Protein AF-A0A6P6DJ75-F1 (afdb_monomer_lite)

Radius of gyration: 47.82 Å; chains: 1; bounding box: 82×50×142 Å

Sequence (178 aa):
LVPWHNLKKQDENEGVRVENLLFMVDAMLEEVENKKKDSNMPNFQTLQAIVSHFQKLFDVPSLNGVFPRMNEVYTRLGEMNNAVRNLQELLELDSSSSLCVLVSTVGKLCRLINEDVNEQVKQVLGPEDLQSIINRLEEHEEFFPAFQAFTNDLLEILEIDDLDAIVPAVKKLKVLSY

InterPro domains:
  IPR019734 Tetratricopeptide repeat [PS50005] (64-97)
  IPR037692 Centrosomal protein of 70kDa [PTHR14594] (3-175)
  IPR060577 CEP70, C-terminal domain [PF27977] (129-177)

Secondary structure (DSSP, 8-state):
--GGGG-----TT----HHHHHHHHHHHHHHHHHHHT-TTS--HHHHHHHHHHHHHHTT--SGGGHHHHHHHHHHHHHHHHHHHHHHHHHTT--TT--HHHHHHHHHHHHHHHHHHHHHHHHHHH-SS-HHHHHHHHHHHHHHHHHHHHHHHHHHHHHT-S-GGGHHHHHHHHHHHT-

Organism: Octodon degus (NCBI:txid10160)

Structure (mmCIF, N/CA/C/O backbone):
data_AF-A0A6P6DJ75-F1
#
_entry.id   AF-A0A6P6DJ75-F1
#
loop_
_atom_site.group_PDB
_atom_site.id
_atom_site.type_symbol
_atom_site.label_atom_id
_atom_site.label_alt_id
_atom_site.label_comp_id
_atom_site.label_asym_id
_atom_site.label_entity_id
_atom_site.label_seq_id
_atom_site.pdbx_PDB_ins_code
_atom_site.Cartn_x
_atom_site.Cartn_y
_atom_site.Cartn_z
_atom_site.occupancy
_atom_site.B_iso_or_equiv
_atom_site.auth_seq_id
_atom_site.auth_comp_id
_atom_site.auth_asym_id
_atom_site.auth_atom_id
_atom_site.pdbx_PDB_model_num
ATOM 1 N N . LEU A 1 1 ? 9.727 17.545 -50.648 1.00 40.28 1 LEU A N 1
ATOM 2 C CA . LEU A 1 1 ? 10.103 18.343 -51.837 1.00 40.28 1 LEU A CA 1
ATOM 3 C C . LEU A 1 1 ? 11.370 17.733 -52.422 1.00 40.28 1 LEU A C 1
ATOM 5 O O . LEU A 1 1 ? 12.338 17.607 -51.688 1.00 40.28 1 LEU A O 1
ATOM 9 N N . VAL A 1 2 ? 11.333 17.279 -53.676 1.00 33.19 2 VAL A N 1
ATOM 10 C CA . VAL A 1 2 ? 12.448 16.577 -54.345 1.00 33.19 2 VAL A CA 1
ATOM 11 C C . VAL A 1 2 ? 13.315 17.604 -55.108 1.00 33.19 2 VAL A C 1
ATOM 13 O O . VAL A 1 2 ? 12.734 18.552 -55.642 1.00 33.19 2 VAL A O 1
ATOM 16 N N . PRO A 1 3 ? 14.658 17.461 -55.189 1.00 44.62 3 PRO A N 1
ATOM 17 C CA . PRO A 1 3 ? 15.571 18.548 -55.593 1.00 44.62 3 PRO A CA 1
ATOM 18 C C . PRO A 1 3 ? 15.480 19.027 -57.053 1.00 44.62 3 PRO A C 1
ATOM 20 O O . PRO A 1 3 ? 16.038 20.066 -57.391 1.00 44.62 3 PRO A O 1
ATOM 23 N N . TRP A 1 4 ? 14.780 18.308 -57.933 1.00 55.38 4 TRP A N 1
ATOM 24 C CA . TRP A 1 4 ? 14.877 18.512 -59.388 1.00 55.38 4 TRP A CA 1
ATOM 25 C C . TRP A 1 4 ? 13.846 19.476 -59.991 1.00 55.38 4 TRP A C 1
ATOM 27 O O . TRP A 1 4 ? 13.755 19.604 -61.208 1.00 55.38 4 TRP A O 1
ATOM 37 N N . HIS A 1 5 ? 13.077 20.195 -59.172 1.00 46.88 5 HIS A N 1
ATOM 38 C CA . HIS A 1 5 ? 12.011 21.072 -59.674 1.00 46.88 5 HIS A CA 1
ATOM 39 C C . HIS A 1 5 ? 12.449 22.478 -60.127 1.00 46.88 5 HIS A C 1
ATOM 41 O O . HIS A 1 5 ? 11.598 23.253 -60.555 1.00 46.88 5 HIS A O 1
ATOM 47 N N . ASN A 1 6 ? 13.746 22.808 -60.106 1.00 47.47 6 ASN A N 1
ATOM 48 C CA . ASN A 1 6 ? 14.255 24.125 -60.524 1.00 47.47 6 ASN A CA 1
ATOM 49 C C . ASN A 1 6 ? 15.037 24.125 -61.846 1.00 47.47 6 ASN A C 1
ATOM 51 O O . ASN A 1 6 ? 15.831 25.030 -62.093 1.00 47.47 6 ASN A O 1
ATOM 55 N N . LEU A 1 7 ? 14.783 23.174 -62.745 1.00 47.41 7 LEU A N 1
ATOM 56 C CA . LEU A 1 7 ? 15.222 23.302 -64.137 1.00 47.41 7 LEU A CA 1
ATOM 57 C C . LEU A 1 7 ? 14.274 24.253 -64.882 1.00 47.41 7 LEU A C 1
ATOM 59 O O . LEU A 1 7 ? 13.407 23.847 -65.655 1.00 47.41 7 LEU A O 1
ATOM 63 N N . LYS A 1 8 ? 14.429 25.558 -64.621 1.00 48.38 8 LYS A N 1
ATOM 64 C CA . LYS A 1 8 ? 14.013 26.579 -65.588 1.00 48.38 8 LYS A CA 1
ATOM 65 C C . LYS A 1 8 ? 14.762 26.300 -66.893 1.00 48.38 8 LYS A C 1
ATOM 67 O O . LYS A 1 8 ? 15.971 26.102 -66.865 1.00 48.38 8 LYS A O 1
ATOM 72 N N . LYS A 1 9 ? 14.004 26.271 -67.995 1.00 50.72 9 LYS A N 1
ATOM 73 C CA . LYS A 1 9 ? 14.452 26.128 -69.389 1.00 50.72 9 LYS A CA 1
ATOM 74 C C . LYS A 1 9 ? 15.840 26.739 -69.600 1.00 50.72 9 LYS A C 1
ATOM 76 O O . LYS A 1 9 ? 15.987 27.955 -69.523 1.00 50.72 9 LYS A O 1
ATOM 81 N N . GLN A 1 10 ? 16.819 25.879 -69.845 1.00 48.25 10 GLN A N 1
ATOM 82 C CA . GLN A 1 10 ? 18.158 26.268 -70.255 1.00 48.25 10 GLN A CA 1
ATOM 83 C C . GLN A 1 10 ? 18.111 26.521 -71.767 1.00 48.25 10 GLN A C 1
ATOM 85 O O . GLN A 1 10 ? 17.686 25.643 -72.517 1.00 48.25 10 GLN A O 1
ATOM 90 N N . ASP A 1 11 ? 18.463 27.736 -72.189 1.00 43.84 11 ASP A N 1
ATOM 91 C CA . ASP A 1 11 ? 18.652 28.087 -73.599 1.00 43.84 11 ASP A CA 1
ATOM 92 C C . ASP A 1 11 ? 19.685 27.144 -74.239 1.00 43.84 11 ASP A C 1
ATOM 94 O O . ASP A 1 11 ? 20.734 26.859 -73.658 1.00 43.84 11 ASP A O 1
ATOM 98 N N . GLU A 1 12 ? 19.391 26.668 -75.450 1.00 50.28 12 GLU A N 1
ATOM 99 C CA . GLU A 1 12 ? 20.124 25.623 -76.186 1.00 50.28 12 GLU A CA 1
ATOM 100 C C . GLU A 1 12 ? 21.521 26.051 -76.703 1.00 50.28 12 GLU A C 1
ATOM 102 O O . GLU A 1 12 ? 22.015 25.490 -77.678 1.00 50.28 12 GLU A O 1
ATOM 107 N N . ASN A 1 13 ? 22.193 27.031 -76.083 1.00 50.94 13 ASN A N 1
ATOM 108 C CA . ASN A 1 13 ? 23.486 27.532 -76.572 1.00 50.94 13 ASN A CA 1
ATOM 109 C C . ASN A 1 13 ? 24.537 27.872 -75.497 1.00 50.94 13 ASN A C 1
ATOM 111 O O . ASN A 1 13 ? 25.440 28.670 -75.743 1.00 50.94 13 ASN A O 1
ATOM 115 N N . GLU A 1 14 ? 24.476 27.261 -74.314 1.00 54.44 14 GLU A N 1
ATOM 116 C CA . GLU A 1 14 ? 25.598 27.298 -73.367 1.00 54.44 14 GLU A CA 1
ATOM 117 C C . GLU A 1 14 ? 26.265 25.924 -73.295 1.00 54.44 14 GLU A C 1
ATOM 119 O O . GLU A 1 14 ? 25.818 25.024 -72.583 1.00 54.44 14 GLU A O 1
ATOM 124 N N . GLY A 1 15 ? 27.358 25.757 -74.046 1.00 56.81 15 GLY A N 1
ATOM 125 C CA . GLY A 1 15 ? 28.265 24.629 -73.855 1.00 56.81 15 GLY A CA 1
ATOM 126 C C . GLY A 1 15 ? 28.692 24.540 -72.389 1.00 56.81 15 GLY A C 1
ATOM 127 O O . GLY A 1 15 ? 28.901 25.561 -71.731 1.00 56.81 15 GLY A O 1
ATOM 128 N N . VAL A 1 16 ? 28.785 23.316 -71.864 1.00 63.12 16 VAL A N 1
ATOM 129 C CA . VAL A 1 16 ? 29.160 23.067 -70.467 1.00 63.12 16 VAL A CA 1
ATOM 130 C C . VAL A 1 16 ? 30.520 23.709 -70.199 1.00 63.12 16 VAL A C 1
ATOM 132 O O . VAL A 1 16 ? 31.551 23.240 -70.678 1.00 63.12 16 VAL A O 1
ATOM 135 N N . ARG A 1 17 ? 30.507 24.816 -69.456 1.00 76.75 17 ARG A N 1
ATOM 136 C CA . ARG A 1 17 ? 31.711 25.538 -69.052 1.00 76.75 17 ARG A CA 1
ATOM 137 C C . ARG A 1 17 ? 32.529 24.669 -68.092 1.00 76.75 17 ARG A C 1
ATOM 139 O O . ARG A 1 17 ? 31.955 23.995 -67.235 1.00 76.75 17 ARG A O 1
ATOM 146 N N . VAL A 1 18 ? 33.854 24.665 -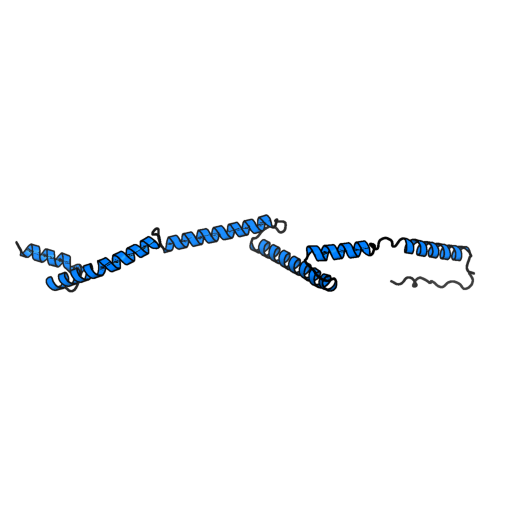68.237 1.00 71.38 18 VAL A N 1
ATOM 147 C CA . VAL A 1 18 ? 34.763 23.807 -67.446 1.00 71.38 18 VAL A CA 1
ATOM 148 C C . VAL A 1 18 ? 34.631 24.104 -65.951 1.00 71.38 18 VAL A C 1
ATOM 150 O O . VAL A 1 18 ? 34.731 23.199 -65.128 1.00 71.38 18 VAL A O 1
ATOM 153 N N . GLU A 1 19 ? 34.298 25.343 -65.601 1.00 73.69 19 GLU A N 1
ATOM 154 C CA . GLU A 1 19 ? 34.036 25.783 -64.233 1.00 73.69 19 GLU A CA 1
ATOM 155 C C . GLU A 1 19 ? 32.824 25.068 -63.614 1.00 73.69 19 GLU A C 1
ATOM 157 O O . GLU A 1 19 ? 32.850 24.719 -62.436 1.00 73.69 19 GLU A O 1
ATOM 162 N N . ASN A 1 20 ? 31.782 24.781 -64.405 1.00 74.06 20 ASN A N 1
ATOM 163 C CA . ASN A 1 20 ? 30.611 24.040 -63.927 1.00 74.06 20 ASN A CA 1
ATOM 164 C C . ASN A 1 20 ? 30.953 22.564 -63.672 1.00 74.06 20 ASN A C 1
ATOM 166 O O . ASN A 1 20 ? 30.434 21.963 -62.732 1.00 74.06 20 ASN A O 1
ATOM 170 N N . LEU A 1 21 ? 31.834 21.983 -64.495 1.00 78.94 21 LEU A N 1
ATOM 171 C CA . LEU A 1 21 ? 32.314 20.615 -64.298 1.00 78.94 21 LEU A CA 1
ATOM 172 C C . LEU A 1 21 ? 33.215 20.523 -63.062 1.00 78.94 21 LEU A C 1
ATOM 174 O O . LEU A 1 21 ? 33.076 19.584 -62.285 1.00 78.94 21 LEU A O 1
ATOM 178 N N . LEU A 1 22 ? 34.087 21.514 -62.857 1.00 79.31 22 LEU A N 1
ATOM 179 C CA . LEU A 1 22 ? 34.941 21.604 -61.674 1.00 79.31 22 LEU A CA 1
ATOM 180 C C . LEU A 1 22 ? 34.098 21.695 -60.397 1.00 79.31 22 LEU A C 1
ATOM 182 O O . LEU A 1 22 ? 34.318 20.922 -59.475 1.00 79.31 22 LEU A O 1
ATOM 186 N N . PHE A 1 23 ? 33.059 22.534 -60.394 1.00 79.62 23 PHE A N 1
ATOM 187 C CA . PHE A 1 23 ? 32.133 22.641 -59.265 1.00 79.62 23 PHE A CA 1
ATOM 188 C C . PHE A 1 23 ? 31.390 21.326 -58.978 1.00 79.62 23 PHE A C 1
ATOM 190 O O . PHE A 1 23 ? 31.215 20.950 -57.823 1.00 79.62 23 PHE A O 1
ATOM 197 N N . MET A 1 24 ? 30.974 20.594 -60.018 1.00 81.62 24 MET A N 1
ATOM 198 C CA . MET A 1 24 ? 30.371 19.264 -59.858 1.00 81.62 24 MET A CA 1
ATOM 199 C C . MET A 1 24 ? 31.356 18.243 -59.282 1.00 81.62 24 MET A C 1
ATOM 201 O O . MET A 1 24 ? 30.974 17.451 -58.423 1.00 81.62 24 MET A O 1
ATOM 205 N N . VAL A 1 25 ? 32.606 18.252 -59.746 1.00 82.12 25 VAL A N 1
ATOM 206 C CA . VAL A 1 25 ? 33.657 17.352 -59.257 1.00 82.12 25 VAL A CA 1
ATOM 207 C C . VAL A 1 25 ? 34.009 17.667 -57.806 1.00 82.12 25 VAL A C 1
ATOM 209 O O . VAL A 1 25 ? 34.090 16.736 -57.010 1.00 82.12 25 VAL A O 1
ATOM 212 N N . ASP A 1 26 ? 34.129 18.944 -57.442 1.00 82.31 26 ASP A N 1
ATOM 213 C CA . ASP A 1 26 ? 34.374 19.382 -56.065 1.00 82.31 26 ASP A CA 1
ATOM 214 C C . ASP A 1 26 ? 33.207 19.001 -55.145 1.00 82.31 26 ASP A C 1
ATOM 216 O O . ASP A 1 26 ? 33.432 18.436 -54.078 1.00 82.31 26 ASP A O 1
ATOM 220 N N . ALA A 1 27 ? 31.959 19.193 -55.588 1.00 81.38 27 ALA A N 1
ATOM 221 C CA . ALA A 1 27 ? 30.778 18.773 -54.832 1.00 81.38 27 ALA A CA 1
ATOM 222 C C . ALA A 1 27 ? 30.720 17.245 -54.634 1.00 81.38 27 ALA A C 1
ATOM 224 O O . ALA A 1 27 ? 30.361 16.772 -53.556 1.00 81.38 27 ALA A O 1
ATOM 225 N N . MET A 1 28 ? 31.102 16.455 -55.645 1.00 80.12 28 MET A N 1
ATOM 226 C CA . MET A 1 28 ? 31.188 14.995 -55.522 1.00 80.12 28 MET A CA 1
ATOM 227 C C . MET A 1 28 ? 32.346 14.553 -54.617 1.00 80.12 28 MET A C 1
ATOM 229 O O . MET A 1 28 ? 32.188 13.605 -53.848 1.00 80.12 28 MET A O 1
ATOM 233 N N . LEU A 1 29 ? 33.500 15.224 -54.680 1.00 80.75 29 LEU A N 1
ATOM 234 C CA . LEU A 1 29 ? 34.637 14.987 -53.785 1.00 80.75 29 LEU A CA 1
ATOM 235 C C . LEU A 1 29 ? 34.262 15.287 -52.333 1.00 80.75 29 LEU A C 1
ATOM 237 O O . LEU A 1 29 ? 34.512 14.455 -51.462 1.00 80.75 29 LEU A O 1
ATOM 241 N N . GLU A 1 30 ? 33.591 16.411 -52.091 1.00 75.50 30 GLU A N 1
ATOM 242 C CA . GLU A 1 30 ? 33.102 16.813 -50.774 1.00 75.50 30 GLU A CA 1
ATOM 243 C C . GLU A 1 30 ? 32.018 15.852 -50.250 1.00 75.50 30 GLU A C 1
ATOM 245 O O . GLU A 1 30 ? 32.024 15.499 -49.072 1.00 75.50 30 GLU A O 1
ATOM 250 N N . GLU A 1 31 ? 31.128 15.334 -51.106 1.00 71.25 31 GLU A N 1
ATOM 251 C CA . GLU A 1 31 ? 30.142 14.314 -50.719 1.00 71.25 31 GLU A CA 1
ATOM 252 C C . GLU A 1 31 ? 30.806 12.970 -50.357 1.00 71.25 31 GLU A C 1
ATOM 254 O O . GLU A 1 31 ? 30.421 12.324 -49.379 1.00 71.25 31 GLU A O 1
ATOM 259 N N . VAL A 1 32 ? 31.827 12.538 -51.106 1.00 69.38 32 VAL A N 1
ATOM 260 C CA . VAL A 1 32 ? 32.585 11.305 -50.818 1.00 69.38 32 VAL A CA 1
ATOM 261 C C . VAL A 1 32 ? 33.423 11.449 -49.544 1.00 69.38 32 VAL A C 1
ATOM 263 O O . VAL A 1 32 ? 33.549 10.494 -48.770 1.00 69.38 32 VAL A O 1
ATOM 266 N N . GLU A 1 33 ? 33.976 12.634 -49.294 1.00 64.88 33 GLU A N 1
ATOM 267 C CA . GLU A 1 33 ? 34.730 12.942 -48.080 1.00 64.88 33 GLU A CA 1
ATOM 268 C C . GLU A 1 33 ? 33.811 13.070 -46.853 1.00 64.88 33 GLU A C 1
ATOM 270 O O . GLU A 1 33 ? 34.145 12.565 -45.777 1.00 64.88 33 GLU A O 1
ATOM 275 N N . ASN A 1 34 ? 32.601 13.616 -47.021 1.00 62.59 34 ASN A N 1
ATOM 276 C CA . ASN A 1 34 ? 31.574 13.651 -45.978 1.00 62.59 34 ASN A CA 1
ATOM 277 C C . ASN A 1 34 ? 30.982 12.264 -45.674 1.00 62.59 34 ASN A C 1
ATOM 279 O O . ASN A 1 34 ? 30.788 11.953 -44.503 1.00 62.59 34 ASN A O 1
ATOM 283 N N . LYS A 1 35 ? 30.820 11.369 -46.661 1.00 59.84 35 LYS A N 1
ATOM 284 C CA . LYS A 1 35 ? 30.439 9.958 -46.412 1.00 59.84 35 LYS A CA 1
ATOM 285 C C . LYS A 1 35 ? 31.487 9.182 -45.608 1.00 59.84 35 LYS A C 1
ATOM 287 O O . LYS A 1 35 ? 31.146 8.255 -44.881 1.00 59.84 35 LYS A O 1
ATOM 292 N N . LYS A 1 36 ? 32.771 9.561 -45.683 1.00 56.66 36 LYS A N 1
ATOM 293 C CA . LYS A 1 36 ? 33.817 9.031 -44.782 1.00 56.66 36 LYS A CA 1
ATOM 294 C C . LYS A 1 36 ? 33.743 9.629 -43.367 1.00 56.66 36 LYS A C 1
ATOM 296 O O . LYS A 1 36 ? 34.264 9.020 -42.435 1.00 56.66 36 LYS A O 1
ATOM 301 N N . LYS A 1 37 ? 33.096 10.789 -43.208 1.00 52.75 37 LYS A N 1
ATOM 302 C CA . LYS A 1 37 ? 32.803 11.475 -41.937 1.00 52.75 37 LYS A CA 1
ATOM 303 C C . LYS A 1 37 ? 31.425 11.141 -41.347 1.00 52.75 37 LYS A C 1
ATOM 305 O O . LYS A 1 37 ? 31.089 11.698 -40.305 1.00 52.75 37 LYS A O 1
ATOM 310 N N . ASP A 1 38 ? 30.690 10.163 -41.879 1.00 52.22 38 ASP A N 1
ATOM 311 C CA . ASP A 1 38 ? 29.568 9.507 -41.175 1.00 52.22 38 ASP A CA 1
ATOM 312 C C . ASP A 1 38 ? 30.066 8.617 -40.005 1.00 52.22 38 ASP A C 1
ATOM 314 O O . ASP A 1 38 ? 29.521 7.561 -39.683 1.00 52.22 38 ASP A O 1
ATOM 318 N N . SER A 1 39 ? 31.119 9.063 -39.316 1.00 55.09 39 SER A N 1
ATOM 319 C CA . SER A 1 39 ? 31.706 8.478 -38.109 1.00 55.09 39 SER A CA 1
ATOM 320 C C . SER A 1 39 ? 30.833 8.660 -36.862 1.00 55.09 39 SER A C 1
ATOM 322 O O . SER A 1 39 ? 31.219 8.236 -35.775 1.00 55.09 39 SER A O 1
ATOM 324 N N . ASN A 1 40 ? 29.650 9.264 -37.003 1.00 60.88 40 ASN A N 1
ATOM 325 C CA . ASN A 1 40 ? 28.671 9.401 -35.925 1.00 60.88 40 ASN A CA 1
ATOM 326 C C . ASN A 1 40 ? 27.887 8.114 -35.646 1.00 60.88 40 ASN A C 1
ATOM 328 O O . ASN A 1 40 ? 27.148 8.058 -34.663 1.00 60.88 40 ASN A O 1
ATOM 332 N N . MET A 1 41 ? 28.027 7.076 -36.476 1.00 64.44 41 MET A N 1
ATOM 333 C CA . MET A 1 41 ? 27.455 5.776 -36.155 1.00 64.44 41 MET A CA 1
ATOM 334 C C . MET A 1 41 ? 28.347 5.083 -35.114 1.00 64.44 41 MET A C 1
ATOM 336 O O . MET A 1 41 ? 29.505 4.778 -35.421 1.00 64.44 41 MET A O 1
ATOM 340 N N . PRO A 1 42 ? 27.854 4.838 -33.881 1.00 72.88 42 PRO A N 1
ATOM 341 C CA . PRO A 1 42 ? 28.632 4.139 -32.869 1.00 72.88 42 PRO A CA 1
ATOM 342 C C . PRO A 1 42 ? 29.109 2.804 -33.433 1.00 72.88 42 PRO A C 1
ATOM 344 O O . PRO A 1 42 ? 28.358 2.085 -34.098 1.00 72.88 42 PRO A O 1
ATOM 347 N N . ASN A 1 43 ? 30.380 2.488 -33.186 1.00 82.12 43 ASN A N 1
ATOM 348 C CA . ASN A 1 43 ? 30.967 1.264 -33.706 1.00 82.12 43 ASN A CA 1
ATOM 349 C C . ASN A 1 43 ? 30.187 0.036 -33.187 1.00 82.12 43 ASN A C 1
ATOM 351 O O . ASN A 1 43 ? 29.527 0.075 -32.142 1.00 82.12 43 ASN A O 1
ATOM 355 N N . PHE A 1 44 ? 30.269 -1.076 -33.918 1.00 83.56 44 PHE A N 1
ATOM 356 C CA . PHE A 1 44 ? 29.534 -2.298 -33.583 1.00 83.56 44 PHE A CA 1
ATOM 357 C C . PHE A 1 44 ? 29.812 -2.794 -32.152 1.00 83.56 44 PHE A C 1
ATOM 359 O O . PHE A 1 44 ? 28.908 -3.286 -31.482 1.00 83.56 44 PHE A O 1
ATOM 366 N N . GLN A 1 45 ? 31.036 -2.607 -31.651 1.00 87.75 45 GLN A N 1
ATOM 367 C CA . GLN A 1 45 ? 31.431 -3.015 -30.299 1.00 87.75 45 GLN A CA 1
ATOM 368 C C . GLN A 1 45 ? 30.725 -2.163 -29.233 1.00 87.75 45 GLN A C 1
ATOM 370 O O . GLN A 1 45 ? 30.274 -2.696 -28.224 1.00 87.75 45 GLN A O 1
ATOM 375 N N . THR A 1 46 ? 30.559 -0.860 -29.469 1.00 87.88 46 THR A N 1
ATOM 376 C CA . THR A 1 46 ? 29.802 0.057 -28.610 1.00 87.88 46 THR A CA 1
ATOM 377 C C . THR A 1 46 ? 28.319 -0.299 -28.608 1.00 87.88 46 THR A C 1
ATOM 379 O O . THR A 1 46 ? 27.720 -0.380 -27.539 1.00 87.88 46 THR A O 1
ATOM 382 N N . LEU A 1 47 ? 27.729 -0.584 -29.772 1.00 87.12 47 LEU A N 1
ATOM 383 C CA . LEU A 1 47 ? 26.334 -1.032 -29.864 1.00 87.12 47 LEU A CA 1
ATOM 384 C C . LEU A 1 47 ? 26.117 -2.358 -29.125 1.00 87.12 47 LEU A C 1
ATOM 386 O O . LEU A 1 47 ? 25.184 -2.486 -28.333 1.00 87.12 47 LEU A O 1
ATOM 390 N N . GLN A 1 48 ? 27.016 -3.324 -29.313 1.00 88.00 48 GLN A N 1
ATOM 391 C CA . GLN A 1 48 ? 26.970 -4.599 -28.604 1.00 88.00 48 GLN A CA 1
ATOM 392 C C . GLN A 1 48 ? 27.154 -4.419 -27.093 1.00 88.00 48 GLN A C 1
ATOM 394 O O . GLN A 1 48 ? 26.476 -5.092 -26.317 1.00 88.00 48 GLN A O 1
ATOM 399 N N . ALA A 1 49 ? 28.024 -3.504 -26.658 1.00 90.25 49 ALA A N 1
ATOM 400 C CA . ALA A 1 49 ? 28.211 -3.183 -25.248 1.00 90.25 49 ALA A CA 1
ATOM 401 C C . ALA A 1 49 ? 26.947 -2.562 -24.632 1.00 90.25 49 ALA A C 1
ATOM 403 O O . ALA A 1 49 ? 26.547 -2.975 -23.545 1.00 90.25 49 ALA A O 1
ATOM 404 N N . ILE A 1 50 ? 26.277 -1.641 -25.337 1.00 89.81 50 ILE A N 1
ATOM 405 C CA . ILE A 1 50 ? 25.004 -1.040 -24.903 1.00 89.81 50 ILE A CA 1
ATOM 406 C C . ILE A 1 50 ? 23.933 -2.120 -24.734 1.00 89.81 50 ILE A C 1
ATOM 408 O O . ILE A 1 50 ? 23.279 -2.193 -23.693 1.00 89.81 50 ILE A O 1
ATOM 412 N N . VAL A 1 51 ? 23.785 -2.996 -25.728 1.00 91.12 51 VAL A N 1
ATOM 413 C CA . VAL A 1 51 ? 22.800 -4.080 -25.673 1.00 91.12 51 VAL A CA 1
ATOM 414 C C . VAL A 1 51 ? 23.135 -5.074 -24.560 1.00 91.12 51 VAL A C 1
ATOM 416 O O . VAL A 1 51 ? 22.259 -5.435 -23.780 1.00 91.12 51 VAL A O 1
ATOM 419 N N . SER A 1 52 ? 24.408 -5.444 -24.410 1.00 91.56 52 SER A N 1
ATOM 420 C CA . SER A 1 52 ? 24.863 -6.332 -23.332 1.00 91.56 52 SER A CA 1
ATOM 421 C C . SER A 1 52 ? 24.618 -5.722 -21.950 1.00 91.56 52 SER A C 1
ATOM 423 O O . SER A 1 52 ? 24.289 -6.436 -21.004 1.00 91.56 52 SER A O 1
ATOM 425 N N . HIS A 1 53 ? 24.770 -4.403 -21.817 1.00 94.12 53 HIS A N 1
ATOM 426 C CA . HIS A 1 53 ? 24.485 -3.690 -20.578 1.00 94.12 53 HIS A CA 1
ATOM 427 C C . HIS A 1 53 ? 22.988 -3.708 -20.255 1.00 94.12 53 HIS A C 1
ATOM 429 O O . HIS A 1 53 ? 22.617 -4.053 -19.136 1.00 94.12 53 HIS A O 1
ATOM 435 N N . PHE A 1 54 ? 22.126 -3.432 -21.237 1.00 94.00 54 PHE A N 1
ATOM 436 C CA . PHE A 1 54 ? 20.675 -3.553 -21.073 1.00 94.00 54 PHE A CA 1
ATOM 437 C C . PHE A 1 54 ? 20.267 -4.978 -20.674 1.00 94.00 54 PHE A C 1
ATOM 439 O O . PHE A 1 54 ? 19.486 -5.163 -19.743 1.00 94.00 54 PHE A O 1
ATOM 446 N N . GLN A 1 55 ? 20.838 -5.991 -21.332 1.00 93.38 55 GLN A N 1
ATOM 447 C CA . GLN A 1 55 ? 20.573 -7.392 -21.015 1.00 93.38 55 GLN A CA 1
ATOM 448 C C . GLN A 1 55 ? 20.943 -7.753 -19.574 1.00 93.38 55 GLN A C 1
ATOM 450 O O . GLN A 1 55 ? 20.194 -8.476 -18.929 1.00 93.38 55 GLN A O 1
ATOM 455 N N . LYS A 1 56 ? 22.059 -7.230 -19.053 1.00 93.94 56 LYS A N 1
ATOM 456 C CA . LYS A 1 56 ? 22.456 -7.424 -17.650 1.00 93.94 56 LYS A CA 1
ATOM 457 C C . LYS A 1 56 ? 21.582 -6.645 -16.668 1.00 93.94 56 LYS A C 1
ATOM 459 O O . LYS A 1 56 ? 21.286 -7.159 -15.603 1.00 93.94 56 LYS A O 1
ATOM 464 N N . LEU A 1 57 ? 21.194 -5.416 -17.004 1.00 95.31 57 LEU A N 1
ATOM 465 C CA . LEU A 1 57 ? 20.410 -4.555 -16.114 1.00 95.31 57 LEU A CA 1
ATOM 466 C C . LEU A 1 57 ? 18.968 -5.050 -15.938 1.00 95.31 57 LEU A C 1
ATOM 468 O O . LEU A 1 57 ? 18.386 -4.883 -14.872 1.00 95.31 57 LEU A O 1
ATOM 472 N N . PHE A 1 58 ? 18.392 -5.630 -16.992 1.00 92.94 58 PHE A N 1
ATOM 473 C CA . PHE A 1 58 ? 16.993 -6.060 -17.023 1.00 92.94 58 PHE A CA 1
ATOM 474 C C . PHE A 1 58 ? 16.812 -7.583 -17.097 1.00 92.94 58 PHE A C 1
ATOM 476 O O . PHE A 1 58 ? 15.697 -8.038 -17.381 1.00 92.94 58 PHE A O 1
ATOM 483 N N . ASP A 1 59 ? 17.881 -8.346 -16.851 1.00 94.06 59 ASP A N 1
ATOM 484 C CA . ASP A 1 59 ? 17.925 -9.814 -16.844 1.00 94.06 59 ASP A CA 1
ATOM 485 C C . ASP A 1 59 ? 17.357 -10.458 -18.122 1.00 94.06 59 ASP A C 1
ATOM 487 O O . ASP A 1 59 ? 16.472 -11.314 -18.093 1.00 94.06 59 ASP A O 1
ATOM 491 N N . VAL A 1 60 ? 17.860 -10.028 -19.282 1.00 93.75 60 VAL A N 1
ATOM 492 C CA . VAL A 1 60 ? 17.424 -10.520 -20.595 1.00 93.75 60 VAL A CA 1
ATOM 493 C C . VAL A 1 60 ? 18.443 -11.508 -21.174 1.00 93.75 60 VAL A C 1
ATOM 495 O O . VAL A 1 60 ? 19.518 -11.098 -21.622 1.00 93.75 60 VAL A O 1
ATOM 498 N N . PRO A 1 61 ? 18.106 -12.805 -21.280 1.00 86.56 61 PRO A N 1
ATOM 499 C CA . PRO A 1 61 ? 19.067 -13.838 -21.667 1.00 86.56 61 PRO A CA 1
ATOM 500 C C . PRO A 1 61 ? 19.440 -13.824 -23.157 1.00 86.56 61 PRO A C 1
ATOM 502 O O . PRO A 1 61 ? 20.477 -14.364 -23.529 1.00 86.56 61 PRO A O 1
ATOM 505 N N . SER A 1 62 ? 18.624 -13.221 -24.032 1.00 90.00 62 SER A N 1
ATOM 506 C CA . SER A 1 62 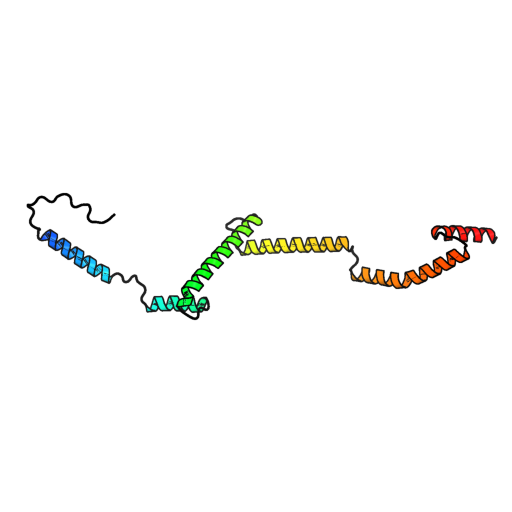? 18.861 -13.215 -25.483 1.00 90.00 62 SER A CA 1
ATOM 507 C C . SER A 1 62 ? 18.607 -11.855 -26.127 1.00 90.00 62 SER A C 1
ATOM 509 O O . SER A 1 62 ? 17.762 -11.086 -25.670 1.00 90.00 62 SER A O 1
ATOM 511 N N . LEU A 1 63 ? 19.284 -11.595 -27.248 1.00 87.38 63 LEU A N 1
ATOM 512 C CA . LEU A 1 63 ? 19.096 -10.380 -28.044 1.00 87.38 63 LEU A CA 1
ATOM 513 C C . LEU A 1 63 ? 17.637 -10.200 -28.498 1.00 87.38 63 LEU A C 1
ATOM 515 O O . LEU A 1 63 ? 17.104 -9.096 -28.452 1.00 87.38 63 LEU A O 1
ATOM 519 N N . ASN A 1 64 ? 16.963 -11.292 -28.864 1.00 89.06 64 ASN A N 1
ATOM 520 C CA . ASN A 1 64 ? 15.561 -11.265 -29.288 1.00 89.06 64 ASN A CA 1
ATOM 521 C C . ASN A 1 64 ? 14.610 -10.836 -28.161 1.00 89.06 64 ASN A C 1
ATOM 523 O O . ASN A 1 64 ? 13.529 -10.322 -28.433 1.00 89.06 64 ASN A O 1
ATOM 527 N N . GLY A 1 65 ? 15.012 -11.019 -26.900 1.00 89.50 65 GLY A N 1
ATOM 528 C CA . GLY A 1 65 ? 14.249 -10.580 -25.734 1.00 89.50 65 GLY A CA 1
ATOM 529 C C . GLY A 1 65 ? 14.408 -9.093 -25.410 1.00 89.50 65 GLY A C 1
ATOM 530 O O . GLY A 1 65 ? 13.627 -8.567 -24.621 1.00 89.50 65 GLY A O 1
ATOM 531 N N . VAL A 1 66 ? 15.378 -8.396 -26.015 1.00 91.81 66 VAL A N 1
ATOM 532 C CA . VAL A 1 66 ? 15.689 -6.993 -25.691 1.00 91.81 66 VAL A CA 1
ATOM 533 C C . VAL A 1 66 ? 14.530 -6.072 -26.057 1.00 91.81 66 VAL A C 1
ATOM 535 O O . VAL A 1 66 ? 14.093 -5.287 -25.222 1.00 91.81 66 VAL A O 1
ATOM 538 N N . PHE A 1 67 ? 13.986 -6.200 -27.269 1.00 90.25 67 PHE A N 1
ATOM 539 C CA . PHE A 1 67 ? 12.852 -5.383 -27.713 1.00 90.25 67 PHE A CA 1
ATOM 540 C C . PHE A 1 67 ? 11.575 -5.629 -26.891 1.00 90.25 67 PHE A C 1
ATOM 542 O O . PHE A 1 67 ? 11.013 -4.650 -26.395 1.00 90.25 67 PHE A O 1
ATOM 549 N N . PRO A 1 68 ? 11.131 -6.887 -26.669 1.00 93.62 68 PRO A N 1
ATOM 550 C CA . PRO A 1 68 ? 10.022 -7.172 -25.761 1.00 93.62 68 PRO A CA 1
ATOM 551 C C . PRO A 1 68 ? 10.232 -6.594 -24.360 1.00 93.62 68 PRO A C 1
ATOM 553 O O . PRO A 1 68 ? 9.334 -5.948 -23.821 1.00 93.62 68 PRO A O 1
ATOM 556 N N . ARG A 1 69 ? 11.433 -6.759 -23.788 1.00 93.94 69 ARG A N 1
ATOM 557 C CA . ARG A 1 69 ? 11.741 -6.249 -22.449 1.00 93.94 69 ARG A CA 1
ATOM 558 C C . ARG A 1 69 ? 11.723 -4.727 -22.393 1.00 93.94 69 ARG A C 1
ATOM 560 O O . ARG A 1 69 ? 11.203 -4.157 -21.442 1.00 93.94 69 ARG A O 1
ATOM 567 N N . MET A 1 70 ? 12.262 -4.061 -23.407 1.00 92.69 70 MET A N 1
ATOM 568 C CA . MET A 1 70 ? 12.237 -2.605 -23.503 1.00 92.69 70 MET A CA 1
ATOM 569 C C . MET A 1 70 ? 10.796 -2.083 -23.558 1.00 92.69 70 MET A C 1
ATOM 571 O O . MET A 1 70 ? 10.457 -1.151 -22.833 1.00 92.69 70 MET A O 1
ATOM 575 N N . ASN A 1 71 ? 9.928 -2.717 -24.350 1.00 94.44 71 ASN A N 1
ATOM 576 C CA . ASN A 1 71 ? 8.514 -2.352 -24.414 1.00 94.44 71 ASN A CA 1
ATOM 577 C C . ASN A 1 71 ? 7.797 -2.532 -23.065 1.00 94.44 71 ASN A C 1
ATOM 579 O O . ASN A 1 71 ? 6.990 -1.692 -22.668 1.00 94.44 71 ASN A O 1
ATOM 583 N N . GLU A 1 72 ? 8.116 -3.604 -22.339 1.00 93.88 72 GLU A N 1
ATOM 584 C CA . GLU A 1 72 ? 7.601 -3.834 -20.988 1.00 93.88 72 GLU A CA 1
ATOM 585 C C . GLU A 1 72 ? 8.039 -2.726 -20.020 1.00 93.88 72 GLU A C 1
ATOM 587 O O . GLU A 1 72 ? 7.209 -2.197 -19.284 1.00 93.88 72 GLU A O 1
ATOM 592 N N . VAL A 1 73 ? 9.316 -2.326 -20.051 1.00 94.12 73 VAL A N 1
ATOM 593 C CA . VAL A 1 73 ? 9.839 -1.226 -19.222 1.00 94.12 73 VAL A CA 1
ATOM 594 C C . VAL A 1 73 ? 9.098 0.079 -19.514 1.00 94.12 73 VAL A C 1
ATOM 596 O O . VAL A 1 73 ? 8.672 0.755 -18.579 1.00 94.12 73 VAL A O 1
ATOM 599 N N . TYR A 1 74 ? 8.887 0.418 -20.789 1.00 94.38 74 TYR A N 1
ATOM 600 C CA . TYR A 1 74 ? 8.140 1.622 -21.165 1.00 94.38 74 TYR A CA 1
ATOM 601 C C . TYR A 1 74 ? 6.679 1.571 -20.724 1.00 94.38 74 TYR A C 1
ATOM 603 O O . TYR A 1 74 ? 6.157 2.567 -20.223 1.00 94.38 74 TYR A O 1
ATOM 611 N N . THR A 1 75 ? 6.036 0.414 -20.872 1.00 94.12 75 THR A N 1
ATOM 612 C CA . THR A 1 75 ? 4.641 0.220 -20.465 1.00 94.12 75 THR A CA 1
ATOM 613 C C . THR A 1 75 ? 4.503 0.384 -18.953 1.00 94.12 75 THR A C 1
ATOM 615 O O . THR A 1 75 ? 3.739 1.234 -18.504 1.00 94.12 75 THR A O 1
ATOM 618 N N . ARG A 1 76 ? 5.325 -0.322 -18.165 1.00 94.75 76 ARG A N 1
ATOM 619 C CA . ARG A 1 76 ? 5.331 -0.219 -16.696 1.00 94.75 76 ARG A CA 1
ATOM 620 C C . ARG A 1 76 ? 5.645 1.194 -16.210 1.00 94.75 76 ARG A C 1
ATOM 622 O O . ARG A 1 76 ? 5.047 1.659 -15.245 1.00 94.75 76 ARG A O 1
ATOM 629 N N . LEU A 1 77 ? 6.571 1.896 -16.866 1.00 94.38 77 LEU A N 1
ATOM 630 C CA . LEU A 1 77 ? 6.886 3.285 -16.526 1.00 94.38 77 LEU A CA 1
ATOM 631 C C . LEU A 1 77 ? 5.694 4.213 -16.801 1.00 94.38 77 LEU A C 1
ATOM 633 O O . LEU A 1 77 ? 5.388 5.081 -15.984 1.00 94.38 77 LEU A O 1
ATOM 637 N N . GLY A 1 78 ? 5.006 4.020 -17.928 1.00 93.94 78 GLY A N 1
ATOM 638 C CA . GLY A 1 78 ? 3.784 4.750 -18.261 1.00 93.94 78 GLY A CA 1
ATOM 639 C C . GLY A 1 78 ? 2.663 4.496 -17.252 1.00 93.94 78 GLY A C 1
ATOM 640 O O . GLY A 1 78 ? 2.052 5.446 -16.763 1.00 93.94 78 GLY A O 1
ATOM 641 N N . GLU A 1 79 ? 2.443 3.233 -16.886 1.00 95.81 79 GLU A N 1
ATOM 642 C CA . GLU A 1 79 ? 1.485 2.826 -15.854 1.00 95.81 79 GLU A CA 1
ATOM 643 C C . GLU A 1 79 ? 1.817 3.452 -14.497 1.00 95.81 79 GLU A C 1
ATOM 645 O O . GLU A 1 79 ? 0.935 4.020 -13.855 1.00 95.81 79 GLU A O 1
ATOM 650 N N . MET A 1 80 ? 3.089 3.417 -14.084 1.00 93.19 80 MET A N 1
ATOM 651 C CA . MET A 1 80 ? 3.536 3.999 -12.818 1.00 93.19 80 MET A CA 1
ATOM 652 C C . MET A 1 80 ? 3.338 5.516 -12.793 1.00 93.19 80 MET A C 1
ATOM 654 O O . MET A 1 80 ? 2.816 6.045 -11.815 1.00 93.19 80 MET A O 1
ATOM 658 N N . ASN A 1 81 ? 3.682 6.221 -13.874 1.00 92.38 81 ASN A N 1
ATOM 659 C CA . ASN A 1 81 ? 3.455 7.664 -13.976 1.00 92.38 81 ASN A CA 1
ATOM 660 C C . ASN A 1 81 ? 1.962 8.014 -13.948 1.00 92.38 81 ASN A C 1
ATOM 662 O O . ASN A 1 81 ? 1.568 8.989 -13.310 1.00 92.38 81 ASN A O 1
ATOM 666 N N . ASN A 1 82 ? 1.122 7.211 -14.604 1.00 94.75 82 ASN A N 1
ATOM 667 C CA . ASN A 1 82 ? -0.327 7.381 -14.557 1.00 94.75 82 ASN A CA 1
ATOM 668 C C . ASN A 1 82 ? -0.877 7.147 -13.143 1.00 94.75 82 ASN A C 1
ATOM 670 O O . ASN A 1 82 ? -1.670 7.946 -12.658 1.00 94.75 82 ASN A O 1
ATOM 674 N N . ALA A 1 83 ? -0.424 6.093 -12.461 1.00 94.12 83 ALA A N 1
ATOM 675 C CA . ALA A 1 83 ? -0.819 5.802 -11.087 1.00 94.12 83 ALA A CA 1
ATOM 676 C C . ALA A 1 83 ? -0.408 6.926 -10.125 1.00 94.12 83 ALA A C 1
ATOM 678 O O . ALA A 1 83 ? -1.221 7.359 -9.313 1.00 94.12 83 ALA A O 1
ATOM 679 N N . VAL A 1 84 ? 0.822 7.437 -10.250 1.00 93.31 84 VAL A N 1
ATOM 680 C CA . VAL A 1 84 ? 1.307 8.581 -9.463 1.00 93.31 84 VAL A CA 1
ATOM 681 C C . VAL A 1 84 ? 0.434 9.807 -9.705 1.00 93.31 84 VAL A C 1
ATOM 683 O O . VAL A 1 84 ? -0.032 10.393 -8.735 1.00 93.31 84 VAL A O 1
ATOM 686 N N . ARG A 1 85 ? 0.144 10.156 -10.965 1.00 93.25 85 ARG A N 1
ATOM 687 C CA . ARG A 1 85 ? -0.719 11.301 -11.287 1.00 93.25 85 ARG A CA 1
ATOM 688 C C . ARG A 1 85 ? -2.126 11.138 -10.712 1.00 93.25 85 ARG A C 1
ATOM 690 O O . ARG A 1 85 ? -2.614 12.049 -10.059 1.00 93.25 85 ARG A O 1
ATOM 697 N N . ASN A 1 86 ? -2.746 9.973 -10.888 1.00 94.06 86 ASN A N 1
ATOM 698 C CA . ASN A 1 86 ? -4.083 9.706 -10.351 1.00 94.06 86 ASN A CA 1
ATOM 699 C C . ASN A 1 86 ? -4.117 9.828 -8.821 1.00 94.06 86 ASN A C 1
ATOM 701 O O . ASN A 1 86 ? -5.070 10.359 -8.262 1.00 94.06 86 ASN A O 1
ATOM 705 N N . LEU A 1 87 ? -3.077 9.347 -8.133 1.00 92.88 87 LEU A N 1
ATOM 706 C CA . LEU A 1 87 ? -2.959 9.488 -6.683 1.00 92.88 87 LEU A CA 1
ATOM 707 C C . LEU A 1 87 ? -2.698 10.940 -6.263 1.00 92.88 87 LEU A C 1
ATOM 709 O O . LEU A 1 87 ? -3.235 11.364 -5.246 1.00 92.88 87 LEU A O 1
ATOM 713 N N . GLN A 1 88 ? -1.909 11.706 -7.022 1.00 93.75 88 GLN A N 1
ATOM 714 C CA . GLN A 1 88 ? -1.734 13.142 -6.779 1.00 93.75 88 GLN A CA 1
ATOM 715 C C . GLN A 1 88 ? -3.062 13.885 -6.923 1.00 93.75 88 GLN A C 1
ATOM 717 O O . GLN A 1 88 ? -3.407 14.649 -6.034 1.00 93.75 88 GLN A O 1
ATOM 722 N N . GLU A 1 89 ? -3.825 13.619 -7.985 1.00 93.44 89 GLU A N 1
ATOM 723 C CA . GLU A 1 89 ? -5.144 14.220 -8.209 1.00 93.44 89 GLU A CA 1
ATOM 724 C C . GLU A 1 89 ? -6.129 13.854 -7.093 1.00 93.44 89 GLU A C 1
ATOM 726 O O . GLU A 1 89 ? -6.769 14.735 -6.528 1.00 93.44 89 GLU A O 1
ATOM 731 N N . LEU A 1 90 ? -6.204 12.572 -6.719 1.00 93.19 90 LEU A N 1
ATOM 732 C CA . LEU A 1 90 ? -7.096 12.097 -5.657 1.00 93.19 90 LEU A CA 1
ATOM 733 C C . LEU A 1 90 ? -6.760 12.696 -4.283 1.00 93.19 90 LEU A C 1
ATOM 735 O O . LEU A 1 90 ? -7.651 12.904 -3.465 1.00 93.19 90 LEU A O 1
ATOM 739 N N . LEU A 1 91 ? -5.475 12.930 -4.018 1.00 91.88 91 LEU A N 1
ATOM 740 C CA . LEU A 1 91 ? -4.984 13.514 -2.769 1.00 91.88 91 LEU A CA 1
ATOM 741 C C . LEU A 1 91 ? -4.812 15.037 -2.854 1.00 91.88 91 LEU A C 1
ATOM 743 O O . LEU A 1 91 ? -4.261 15.623 -1.923 1.00 91.88 91 LEU A O 1
ATOM 747 N N . GLU A 1 92 ? -5.228 15.653 -3.966 1.00 92.94 92 GLU A N 1
ATOM 748 C CA . GLU A 1 92 ? -5.097 17.088 -4.250 1.00 92.94 92 GLU A CA 1
ATOM 749 C C . GLU A 1 92 ? -3.662 17.625 -4.047 1.00 92.94 92 GLU A C 1
ATOM 751 O O . GLU A 1 92 ? -3.436 18.752 -3.604 1.00 92.94 92 GLU A O 1
ATOM 756 N N . LEU A 1 93 ? -2.661 16.801 -4.364 1.00 92.25 93 LEU A N 1
ATOM 757 C CA . LEU A 1 93 ? -1.248 17.164 -4.304 1.00 92.25 93 LEU A CA 1
ATOM 758 C C . LEU A 1 93 ? -0.824 17.887 -5.584 1.00 92.25 93 LEU A C 1
ATOM 760 O O . LEU A 1 93 ? -1.278 17.567 -6.682 1.00 92.25 93 LEU A O 1
ATOM 764 N N . ASP A 1 94 ? 0.120 18.821 -5.457 1.00 91.94 94 ASP A N 1
ATOM 765 C CA . ASP A 1 94 ? 0.677 19.505 -6.621 1.00 91.94 94 ASP A CA 1
ATOM 766 C C . ASP A 1 94 ? 1.376 18.509 -7.564 1.00 91.94 94 ASP A C 1
ATOM 768 O O . ASP A 1 94 ? 2.079 17.602 -7.111 1.00 91.94 94 ASP A O 1
ATOM 772 N N . SER A 1 95 ? 1.227 18.700 -8.875 1.00 85.69 95 SER A N 1
ATOM 773 C CA . SER A 1 95 ? 1.803 17.812 -9.898 1.00 85.69 95 SER A CA 1
ATOM 774 C C . SER A 1 95 ? 3.338 17.718 -9.864 1.00 85.69 95 SER A C 1
ATOM 776 O O . SER A 1 95 ? 3.905 16.724 -10.318 1.00 85.69 95 SER A O 1
ATOM 778 N N . SER A 1 96 ? 4.026 18.709 -9.283 1.00 88.31 96 SER A N 1
ATOM 779 C CA . SER A 1 96 ? 5.479 18.694 -9.067 1.00 88.31 96 SER A CA 1
ATOM 780 C C . SER A 1 96 ? 5.901 18.008 -7.760 1.00 88.31 96 SER A C 1
ATOM 782 O O . SER A 1 96 ? 7.095 17.892 -7.471 1.00 88.31 96 SER A O 1
ATOM 784 N N . SER A 1 97 ? 4.940 17.522 -6.967 1.00 89.44 97 SER A N 1
ATOM 785 C CA . SER A 1 97 ? 5.205 16.850 -5.695 1.00 89.44 97 SER A CA 1
ATOM 786 C C . SER A 1 97 ? 6.043 15.592 -5.897 1.00 89.44 97 SER A C 1
ATOM 788 O O . SER A 1 97 ? 5.739 14.739 -6.731 1.00 89.44 97 SER A O 1
ATOM 790 N N . SER A 1 98 ? 7.084 15.439 -5.077 1.00 92.88 98 SER A N 1
ATOM 791 C CA . SER A 1 98 ? 7.941 14.253 -5.130 1.00 92.88 98 SER A CA 1
ATOM 792 C C . SER A 1 98 ? 7.188 12.976 -4.734 1.00 92.88 98 SER A C 1
ATOM 794 O O . SER A 1 98 ? 6.273 12.999 -3.907 1.00 92.88 98 SER A O 1
ATOM 796 N N . LEU A 1 99 ? 7.641 11.830 -5.256 1.00 91.06 99 LEU A N 1
ATOM 797 C CA . LEU A 1 99 ? 7.089 10.515 -4.909 1.00 91.06 99 LEU A CA 1
ATOM 798 C C . LEU A 1 99 ? 7.144 10.237 -3.396 1.00 91.06 99 LEU A C 1
ATOM 800 O O . LEU A 1 99 ? 6.235 9.626 -2.843 1.00 91.06 99 LEU A O 1
ATOM 804 N N . CYS A 1 100 ? 8.182 10.732 -2.712 1.00 92.38 100 CYS A N 1
ATOM 805 C CA . CYS A 1 100 ? 8.319 10.612 -1.261 1.00 92.38 100 CYS A CA 1
ATOM 806 C C . CYS A 1 100 ? 7.173 11.317 -0.521 1.00 92.38 100 CYS A C 1
ATOM 808 O O . CYS A 1 100 ? 6.581 10.741 0.391 1.00 92.38 100 CYS A O 1
ATOM 810 N N . VAL A 1 101 ? 6.813 12.533 -0.948 1.00 92.25 101 VAL A N 1
ATOM 811 C CA . VAL A 1 101 ? 5.695 13.283 -0.360 1.00 92.25 101 VAL A CA 1
ATOM 812 C C . VAL A 1 101 ? 4.391 12.522 -0.563 1.00 92.25 101 VAL A C 1
ATOM 814 O O . VAL A 1 101 ? 3.688 12.292 0.417 1.00 92.25 101 VAL A O 1
ATOM 817 N N . LEU A 1 102 ? 4.119 12.041 -1.780 1.00 94.25 102 LEU A N 1
ATOM 818 C CA . LEU A 1 102 ? 2.923 11.247 -2.076 1.00 94.25 102 LEU A CA 1
ATOM 819 C C . LEU A 1 102 ? 2.811 10.014 -1.175 1.00 94.25 102 LEU A C 1
ATOM 821 O O . LEU A 1 102 ? 1.799 9.838 -0.499 1.00 94.25 102 LEU A O 1
ATOM 825 N N . VAL A 1 103 ? 3.864 9.194 -1.110 1.00 93.88 103 VAL A N 1
ATOM 826 C CA . VAL A 1 103 ? 3.876 7.979 -0.278 1.00 93.88 103 VAL A CA 1
ATOM 827 C C . VAL A 1 103 ? 3.719 8.332 1.202 1.00 93.88 103 VAL A C 1
ATOM 829 O O . VAL A 1 103 ? 2.988 7.655 1.925 1.00 93.88 103 VAL A O 1
ATOM 832 N N . SER A 1 104 ? 4.341 9.420 1.663 1.00 93.88 104 SER A N 1
ATOM 833 C CA . SER A 1 104 ? 4.200 9.877 3.048 1.00 93.88 104 SER A CA 1
ATOM 834 C C . SER A 1 104 ? 2.775 10.334 3.376 1.00 93.88 104 SER A C 1
ATOM 836 O O . SER A 1 104 ? 2.293 10.064 4.475 1.00 93.88 104 SER A O 1
ATOM 838 N N . THR A 1 105 ? 2.087 10.988 2.435 1.00 92.94 105 THR A N 1
ATOM 839 C CA . THR A 1 105 ? 0.702 11.446 2.590 1.00 92.94 105 THR A CA 1
ATOM 840 C C . THR A 1 105 ? -0.254 10.261 2.624 1.00 92.94 105 THR A C 1
ATOM 842 O O . THR A 1 105 ? -1.056 10.170 3.550 1.00 92.94 105 THR A O 1
ATOM 845 N N . VAL A 1 106 ? -0.100 9.299 1.707 1.00 93.50 106 VAL A N 1
ATOM 846 C CA . VAL A 1 106 ? -0.848 8.029 1.748 1.00 93.50 106 VAL A CA 1
ATOM 847 C C . VAL A 1 106 ? -0.617 7.320 3.084 1.00 93.50 106 VAL A C 1
ATOM 849 O O . VAL A 1 106 ? -1.567 6.932 3.754 1.00 93.50 106 VAL A O 1
ATOM 852 N N . GLY A 1 107 ? 0.635 7.226 3.541 1.00 93.00 107 GLY A N 1
ATOM 853 C CA . GLY A 1 107 ? 0.967 6.605 4.825 1.00 93.00 107 GLY A CA 1
ATOM 854 C C . GLY A 1 107 ? 0.410 7.347 6.048 1.00 93.00 107 GLY A C 1
ATOM 855 O O . GLY A 1 107 ? 0.143 6.727 7.077 1.00 93.00 107 GLY A O 1
ATOM 856 N N . LYS A 1 108 ? 0.226 8.672 5.980 1.00 93.19 108 LYS A N 1
ATOM 857 C CA . LYS A 1 108 ? -0.487 9.441 7.015 1.00 93.19 108 LYS A CA 1
ATOM 858 C C . LYS A 1 108 ? -1.983 9.139 6.985 1.00 93.19 108 LYS A C 1
ATOM 860 O O . LYS A 1 108 ? -2.549 8.883 8.039 1.00 93.19 108 LYS A O 1
ATOM 865 N N . LEU A 1 109 ? -2.592 9.103 5.800 1.00 92.19 109 LEU A N 1
ATOM 866 C CA . LEU A 1 109 ? -4.010 8.787 5.636 1.00 92.19 109 LEU A CA 1
ATOM 867 C C . LEU A 1 109 ? -4.336 7.378 6.147 1.00 92.19 109 LEU A C 1
ATOM 869 O O . LEU A 1 109 ? -5.277 7.212 6.915 1.00 92.19 109 LEU A O 1
ATOM 873 N N . CYS A 1 110 ? -3.516 6.380 5.806 1.00 91.75 110 CYS A N 1
ATOM 874 C CA . CYS A 1 110 ? -3.677 5.020 6.322 1.00 91.75 110 CYS A CA 1
ATOM 875 C C . CYS A 1 110 ? -3.603 4.968 7.851 1.00 91.75 110 CYS A C 1
ATOM 877 O O . CYS A 1 110 ? -4.374 4.239 8.464 1.00 91.75 110 CYS A O 1
ATOM 879 N N . ARG A 1 111 ? -2.701 5.739 8.474 1.00 92.88 111 ARG A N 1
ATOM 880 C CA . ARG A 1 111 ? -2.617 5.813 9.939 1.00 92.88 111 ARG A CA 1
ATOM 881 C C . ARG A 1 111 ? -3.856 6.446 10.552 1.00 92.88 111 ARG A C 1
ATOM 883 O O . ARG A 1 111 ? -4.411 5.850 11.460 1.00 92.88 111 ARG A O 1
ATOM 890 N N . LEU A 1 112 ? -4.316 7.575 10.013 1.00 91.38 112 LEU A N 1
ATOM 891 C CA . LEU A 1 112 ? -5.526 8.248 10.494 1.00 91.38 112 LEU A CA 1
ATOM 892 C C . LEU A 1 112 ? -6.754 7.336 10.419 1.00 91.38 112 LEU A C 1
ATOM 894 O O . LEU A 1 112 ? -7.492 7.236 11.389 1.00 91.38 112 LEU A O 1
ATOM 898 N N . ILE A 1 113 ? -6.940 6.631 9.299 1.00 88.06 113 ILE A N 1
ATOM 899 C CA . ILE A 1 113 ? -8.04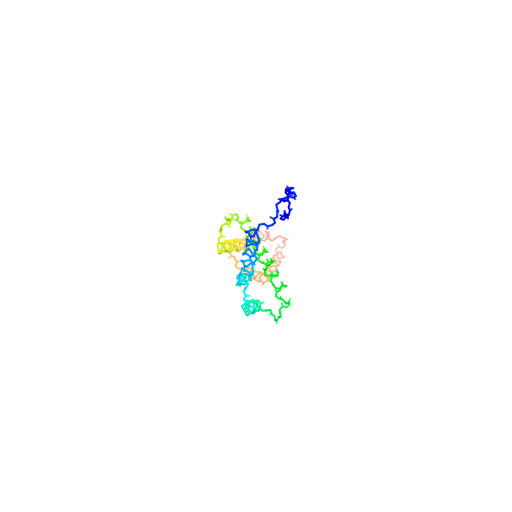4 5.673 9.145 1.00 88.06 113 ILE A CA 1
ATOM 900 C C . ILE A 1 113 ? -7.906 4.529 10.152 1.00 88.06 113 ILE A C 1
ATOM 902 O O . ILE A 1 113 ? -8.887 4.122 10.759 1.00 88.06 113 ILE A O 1
ATOM 906 N N . ASN A 1 114 ? -6.698 4.000 10.348 1.00 89.44 114 ASN A N 1
ATOM 907 C CA . ASN A 1 114 ? -6.495 2.876 11.255 1.00 89.44 114 ASN A CA 1
ATOM 908 C C . ASN A 1 114 ? -6.675 3.279 12.730 1.00 89.44 114 ASN A C 1
ATOM 910 O O . ASN A 1 114 ? -7.202 2.506 13.522 1.00 89.44 114 ASN A O 1
ATOM 914 N N . GLU A 1 115 ? -6.259 4.492 13.096 1.00 90.19 115 GLU A N 1
ATOM 915 C CA . GLU A 1 115 ? -6.493 5.077 14.418 1.00 90.19 115 GLU A CA 1
ATOM 916 C C . GLU A 1 115 ? -7.987 5.327 14.661 1.00 90.19 115 GLU A C 1
ATOM 918 O O . GLU A 1 115 ? -8.489 4.939 15.712 1.00 90.19 115 GLU A O 1
ATOM 923 N N . ASP A 1 116 ? -8.706 5.887 13.683 1.00 87.31 116 ASP A N 1
ATOM 924 C CA . ASP A 1 116 ? -10.159 6.099 13.744 1.00 87.31 116 ASP A CA 1
ATOM 925 C C . ASP A 1 116 ? -10.928 4.777 13.872 1.00 87.31 116 ASP A C 1
ATOM 927 O O . ASP A 1 116 ? -11.754 4.627 14.768 1.00 87.31 116 ASP A O 1
ATOM 931 N N . VAL A 1 117 ? -10.601 3.773 13.053 1.00 83.69 117 VAL A N 1
ATOM 932 C CA . VAL A 1 117 ? -11.202 2.433 13.150 1.00 83.69 117 VAL A CA 1
ATOM 933 C C . VAL A 1 117 ? -10.922 1.808 14.514 1.00 83.69 117 VAL A C 1
ATOM 935 O O . VAL A 1 117 ? -11.824 1.246 15.130 1.00 83.69 117 VAL A O 1
ATOM 938 N N . ASN A 1 118 ? -9.693 1.920 15.019 1.00 81.62 118 ASN A N 1
ATOM 939 C CA . ASN A 1 118 ? -9.340 1.404 16.338 1.00 81.62 118 ASN A CA 1
ATOM 940 C C . ASN A 1 118 ? -10.126 2.107 17.457 1.00 81.62 118 ASN A C 1
ATOM 942 O O . ASN A 1 118 ? -10.560 1.462 18.408 1.00 81.62 118 ASN A O 1
ATOM 946 N N . GLU A 1 119 ? -10.346 3.415 17.341 1.00 82.88 119 GLU A N 1
ATOM 947 C CA . GLU A 1 119 ? -11.132 4.172 18.312 1.00 82.88 119 GLU A CA 1
ATOM 948 C C . GLU A 1 119 ? -12.627 3.836 18.229 1.00 82.88 119 GLU A C 1
ATOM 950 O O . GLU A 1 119 ? -13.266 3.639 19.259 1.00 82.88 119 GLU A O 1
ATOM 955 N N . GLN A 1 120 ? -13.183 3.667 17.026 1.00 79.06 120 GLN A N 1
ATOM 956 C CA . GLN A 1 120 ? -14.558 3.191 16.840 1.00 79.06 120 GLN A CA 1
ATOM 957 C C . GLN A 1 120 ? -14.755 1.788 17.427 1.00 79.06 120 GLN A C 1
ATOM 959 O O . GLN A 1 120 ? -15.752 1.536 18.101 1.00 79.06 120 GLN A O 1
ATOM 964 N N . VAL A 1 121 ? -13.788 0.885 17.240 1.00 78.75 121 VAL A N 1
ATOM 965 C CA . VAL A 1 121 ? -13.808 -0.453 17.851 1.00 78.75 121 VAL A CA 1
ATOM 966 C C . VAL A 1 121 ? -13.800 -0.355 19.378 1.00 78.75 121 VAL A C 1
ATOM 968 O O . VAL A 1 121 ? -14.602 -1.026 20.025 1.00 78.75 121 VAL A O 1
ATOM 971 N N . LYS A 1 122 ? -12.973 0.520 19.965 1.00 76.06 122 LYS A N 1
ATOM 972 C CA . LYS A 1 122 ? -12.998 0.784 21.414 1.00 76.06 122 LYS A CA 1
ATOM 973 C C . LYS A 1 122 ? -14.316 1.391 21.886 1.00 76.06 122 LYS A C 1
ATOM 975 O O . LYS A 1 122 ? -14.771 1.061 22.971 1.00 76.06 122 LYS A O 1
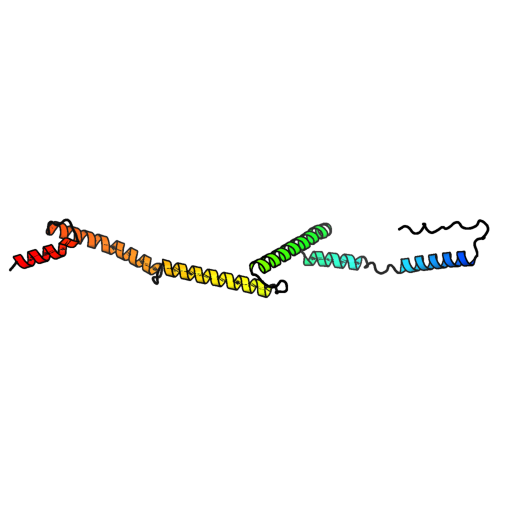ATOM 980 N N . GLN A 1 123 ? -14.952 2.264 21.107 1.00 75.25 123 GLN A N 1
ATOM 981 C CA . GLN A 1 123 ? -16.258 2.816 21.480 1.00 75.25 123 GLN A CA 1
ATOM 982 C C . GLN A 1 123 ? -17.355 1.747 21.485 1.00 75.25 123 GLN A C 1
ATOM 984 O O . GLN A 1 123 ? -18.207 1.763 22.369 1.00 75.25 123 GLN A O 1
ATOM 989 N N . VAL A 1 124 ? -17.329 0.812 20.528 1.00 74.56 124 VAL A N 1
ATOM 990 C CA . VAL A 1 124 ? -18.306 -0.287 20.444 1.00 74.56 124 VAL A CA 1
ATOM 991 C C . VAL A 1 124 ? -18.091 -1.324 21.545 1.00 74.56 124 VAL A C 1
ATOM 993 O O . VAL A 1 124 ? -19.059 -1.778 22.147 1.00 74.56 124 VAL A O 1
ATOM 996 N N . LEU A 1 125 ? -16.838 -1.700 21.810 1.00 69.62 125 LEU A N 1
ATOM 997 C CA . LEU A 1 125 ? -16.495 -2.673 22.854 1.00 69.62 125 LEU A CA 1
ATOM 998 C C . LEU A 1 125 ? -16.484 -2.052 24.261 1.00 69.62 125 LEU A C 1
ATOM 1000 O O . LEU A 1 125 ? -16.499 -2.772 25.253 1.00 69.62 125 LEU A O 1
ATOM 1004 N N . GLY A 1 126 ? -16.504 -0.722 24.358 1.00 66.50 126 GLY A N 1
ATOM 1005 C CA . GLY A 1 126 ? -16.332 -0.003 25.612 1.00 66.50 126 GLY A CA 1
ATOM 1006 C C . GLY A 1 126 ? -14.873 -0.004 26.098 1.00 66.50 126 GLY A C 1
ATOM 1007 O O . GLY A 1 126 ? -13.970 -0.509 25.432 1.00 66.50 126 GLY A O 1
ATOM 1008 N N . PRO A 1 127 ? -14.603 0.574 27.283 1.00 63.50 127 PRO A N 1
ATOM 1009 C CA . PRO A 1 127 ? -13.271 0.561 27.897 1.00 63.50 127 PRO A CA 1
ATOM 1010 C C . PRO A 1 127 ? -12.838 -0.837 28.370 1.00 63.50 127 PRO A C 1
ATOM 1012 O O . PRO A 1 127 ? -11.709 -1.010 28.833 1.00 63.50 127 PRO A O 1
ATOM 1015 N N . GLU A 1 128 ? -13.739 -1.815 28.309 1.00 63.53 128 GLU A N 1
ATOM 1016 C CA . GLU A 1 128 ? -13.482 -3.192 28.689 1.00 63.53 128 GLU A CA 1
ATOM 1017 C C . GLU A 1 128 ? -12.749 -3.907 27.552 1.00 63.53 128 GLU A C 1
ATOM 1019 O O . GLU A 1 128 ? -13.230 -4.004 26.426 1.00 63.53 128 GLU A O 1
ATOM 1024 N N . ASP A 1 129 ? -11.551 -4.406 27.858 1.00 70.94 129 ASP A N 1
ATOM 1025 C CA . ASP A 1 129 ? -10.834 -5.304 26.960 1.00 70.94 129 ASP A CA 1
ATOM 1026 C C . ASP A 1 129 ? -11.722 -6.511 26.621 1.00 70.94 129 ASP A C 1
ATOM 1028 O O . ASP A 1 129 ? -12.513 -6.970 27.448 1.00 70.94 129 ASP A O 1
ATOM 1032 N N . LEU A 1 130 ? -11.578 -7.055 25.414 1.00 72.25 130 LEU A N 1
ATOM 1033 C CA . LEU A 1 130 ? -12.385 -8.180 24.930 1.00 72.25 130 LEU A CA 1
ATOM 1034 C C . LEU A 1 130 ? -12.292 -9.371 25.907 1.00 72.25 130 LEU A C 1
ATOM 1036 O O . LEU A 1 130 ? -13.273 -10.069 26.145 1.00 72.25 130 LEU A O 1
ATOM 1040 N N . GLN A 1 131 ? -11.136 -9.535 26.558 1.00 73.94 131 GLN A N 1
ATOM 1041 C CA . GLN A 1 131 ? -10.924 -10.514 27.627 1.00 73.94 131 GLN A CA 1
ATOM 1042 C C . GLN A 1 131 ? -11.763 -10.244 28.884 1.00 73.94 131 GLN A C 1
ATOM 1044 O O . GLN A 1 131 ? -12.294 -11.177 29.474 1.00 73.94 131 GLN A O 1
ATOM 1049 N N . SER A 1 132 ? -11.941 -8.985 29.281 1.00 74.12 132 SER A N 1
ATOM 1050 C CA . SER A 1 132 ? -12.804 -8.620 30.411 1.00 74.12 132 SER A CA 1
ATOM 1051 C C . SER A 1 132 ? -14.280 -8.899 30.119 1.00 74.12 132 SER A C 1
ATOM 1053 O O . SER A 1 132 ? -15.011 -9.307 31.020 1.00 74.12 132 SER A O 1
ATOM 1055 N N . ILE A 1 133 ? -14.716 -8.717 28.867 1.00 76.94 133 ILE A N 1
ATOM 1056 C CA . ILE A 1 133 ? -16.075 -9.065 28.425 1.00 76.94 133 ILE A CA 1
ATOM 1057 C C . ILE A 1 133 ? -16.278 -10.585 28.465 1.00 76.94 133 ILE A C 1
ATOM 1059 O O . ILE A 1 133 ? -17.297 -11.044 28.977 1.00 76.94 133 ILE A O 1
ATOM 1063 N N . ILE A 1 134 ? -15.303 -11.360 27.972 1.00 79.12 134 ILE A N 1
ATOM 1064 C CA . ILE A 1 134 ? -15.327 -12.831 28.019 1.00 79.12 134 ILE A CA 1
ATOM 1065 C C . ILE A 1 134 ? -15.400 -13.319 29.468 1.00 79.12 134 ILE A C 1
ATOM 1067 O O . ILE A 1 134 ? -16.310 -14.071 29.799 1.00 79.12 134 ILE A O 1
ATOM 1071 N N . ASN A 1 135 ? -14.526 -12.819 30.345 1.00 80.12 135 ASN A N 1
ATOM 1072 C CA . ASN A 1 135 ? -14.521 -13.209 31.755 1.00 80.12 135 ASN A CA 1
ATOM 1073 C C . ASN A 1 135 ? -15.857 -12.888 32.441 1.00 80.12 135 ASN A C 1
ATOM 1075 O O . ASN A 1 135 ? -16.377 -13.711 33.182 1.00 80.12 135 ASN A O 1
ATOM 1079 N N . ARG A 1 136 ? -16.464 -11.724 32.162 1.00 76.38 136 ARG A N 1
ATOM 1080 C CA . ARG A 1 136 ? -17.795 -11.382 32.695 1.00 76.38 136 ARG A CA 1
ATOM 1081 C C . ARG A 1 136 ? -18.901 -12.304 32.189 1.00 76.38 136 ARG A C 1
ATOM 1083 O O . ARG A 1 136 ? -19.828 -12.595 32.938 1.00 76.38 136 ARG A O 1
ATOM 1090 N N . LEU A 1 137 ? -18.838 -12.720 30.926 1.00 80.12 137 LEU A N 1
ATOM 1091 C CA . LEU A 1 137 ? -19.776 -13.688 30.354 1.00 80.12 137 LEU A CA 1
ATOM 1092 C C . LEU A 1 137 ? -19.623 -15.063 31.013 1.00 80.12 137 LEU A C 1
ATOM 1094 O O . LEU A 1 137 ? -20.630 -15.666 31.370 1.00 80.12 137 LEU A O 1
ATOM 1098 N N . GLU A 1 138 ? -18.389 -15.515 31.238 1.00 81.38 138 GLU A N 1
ATOM 1099 C CA . GLU A 1 138 ? -18.093 -16.768 31.944 1.00 81.38 138 GLU A CA 1
ATOM 1100 C C . GLU A 1 138 ? -18.549 -16.723 33.414 1.00 81.38 138 GLU A C 1
ATOM 1102 O O . GLU A 1 138 ? -19.229 -17.638 33.876 1.00 81.38 138 GLU A O 1
ATOM 1107 N N . GLU A 1 139 ? -18.276 -15.628 34.133 1.00 77.62 139 GLU A N 1
ATOM 1108 C CA . GLU A 1 139 ? -18.779 -15.403 35.500 1.00 77.62 139 GLU A CA 1
ATOM 1109 C C . GLU A 1 139 ? -20.314 -15.450 35.554 1.00 77.62 139 GLU A C 1
ATOM 1111 O O . GLU A 1 139 ? -20.906 -15.969 36.506 1.00 77.62 139 GLU A O 1
ATOM 1116 N N . HIS A 1 140 ? -20.977 -14.924 34.522 1.00 79.62 140 HIS A N 1
ATOM 1117 C CA . HIS A 1 140 ? -22.429 -14.959 34.416 1.00 79.62 140 HIS A CA 1
ATOM 1118 C C . HIS A 1 140 ? -22.950 -16.378 34.143 1.00 79.62 140 HIS A C 1
ATOM 1120 O O . HIS A 1 140 ? -23.979 -16.754 34.701 1.00 79.62 140 HIS A O 1
ATOM 1126 N N . GLU A 1 141 ? -22.258 -17.195 33.344 1.00 78.25 141 GLU A N 1
ATOM 1127 C CA . GLU A 1 141 ? -22.628 -18.606 33.154 1.00 78.25 141 GLU A CA 1
ATOM 1128 C C . GLU A 1 141 ? -22.478 -19.443 34.433 1.00 78.25 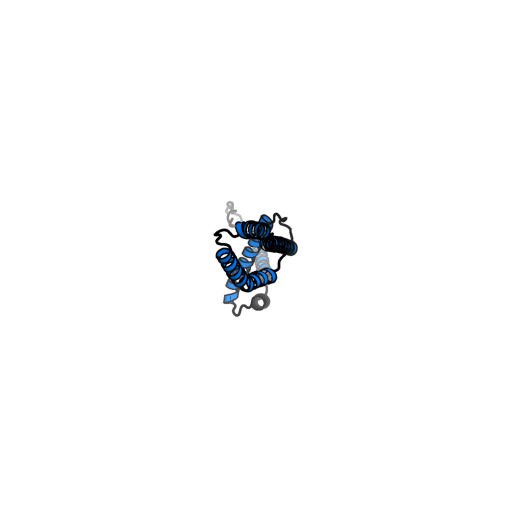141 GLU A C 1
ATOM 1130 O O . GLU A 1 141 ? -23.265 -20.365 34.643 1.00 78.25 141 GLU A O 1
ATOM 1135 N N . GLU A 1 142 ? -21.532 -19.115 35.319 1.00 78.44 142 GLU A N 1
ATOM 1136 C CA . GLU A 1 142 ? -21.356 -19.830 36.590 1.00 78.44 142 GLU A CA 1
ATOM 1137 C C . GLU A 1 142 ? -22.359 -19.377 37.668 1.00 78.44 142 GLU A C 1
ATOM 1139 O O . GLU A 1 142 ? -22.970 -20.202 38.353 1.00 78.44 142 GLU A O 1
ATOM 1144 N N . PHE A 1 143 ? -22.571 -18.066 37.818 1.00 84.31 143 PHE A N 1
ATOM 1145 C CA . PHE A 1 143 ? -23.416 -17.514 38.882 1.00 84.31 143 PHE A CA 1
ATOM 1146 C C . PHE A 1 143 ? -24.915 -17.616 38.583 1.00 84.31 143 PHE A C 1
ATOM 1148 O O . PHE A 1 143 ? -25.717 -17.923 39.472 1.00 84.31 143 PHE A O 1
ATOM 1155 N N . PHE A 1 144 ? -25.319 -17.335 37.344 1.00 85.06 144 PHE A N 1
ATOM 1156 C CA . PHE A 1 144 ? -26.728 -17.138 37.013 1.00 85.06 144 PHE A CA 1
ATOM 1157 C C . PHE A 1 144 ? -27.593 -18.395 37.194 1.00 85.06 144 PHE A C 1
ATOM 1159 O O . PHE A 1 144 ? -28.698 -18.251 37.716 1.00 85.06 144 PHE A O 1
ATOM 1166 N N . PRO A 1 145 ? -27.131 -19.624 36.882 1.00 87.94 145 PRO A N 1
ATOM 1167 C CA . PRO A 1 145 ? -27.908 -20.835 37.147 1.00 87.94 145 PRO A CA 1
ATOM 1168 C C . PRO A 1 145 ? -28.185 -21.046 38.638 1.00 87.94 145 PRO A C 1
ATOM 1170 O O . PRO A 1 145 ? -29.309 -21.371 39.020 1.00 87.94 145 PRO A O 1
ATOM 1173 N N . ALA A 1 146 ? -27.182 -20.818 39.492 1.00 86.06 146 ALA A N 1
ATOM 1174 C CA . ALA A 1 146 ? -27.331 -20.942 40.940 1.00 86.06 146 ALA A CA 1
ATOM 1175 C C . ALA A 1 146 ? -28.261 -19.857 41.500 1.00 86.06 146 ALA A C 1
ATOM 1177 O O . ALA A 1 146 ? -29.138 -20.140 42.316 1.00 86.06 146 ALA A O 1
ATOM 1178 N N . PHE A 1 147 ? -28.107 -18.621 41.022 1.00 87.06 147 PHE A N 1
ATOM 1179 C CA . PHE A 1 147 ? -28.977 -17.509 41.387 1.00 87.06 147 PHE A CA 1
ATOM 1180 C C . PHE A 1 147 ? -30.427 -17.733 40.940 1.00 87.06 147 PHE A C 1
ATOM 1182 O O . PHE A 1 147 ? -31.354 -17.486 41.710 1.00 87.06 147 PHE A O 1
ATOM 1189 N N . GLN A 1 148 ? -30.638 -18.234 39.723 1.00 88.31 148 GLN A N 1
ATOM 1190 C CA . GLN A 1 148 ? -31.964 -18.520 39.188 1.00 88.31 148 GLN A CA 1
ATOM 1191 C C . GLN A 1 148 ? -32.641 -19.655 39.958 1.00 88.31 148 GLN A C 1
ATOM 1193 O O . GLN A 1 148 ? -33.809 -19.523 40.307 1.00 88.31 148 GLN A O 1
ATOM 1198 N N . ALA A 1 149 ? -31.912 -20.732 40.271 1.00 90.75 149 ALA A N 1
ATOM 1199 C CA . ALA A 1 149 ? -32.420 -21.821 41.103 1.00 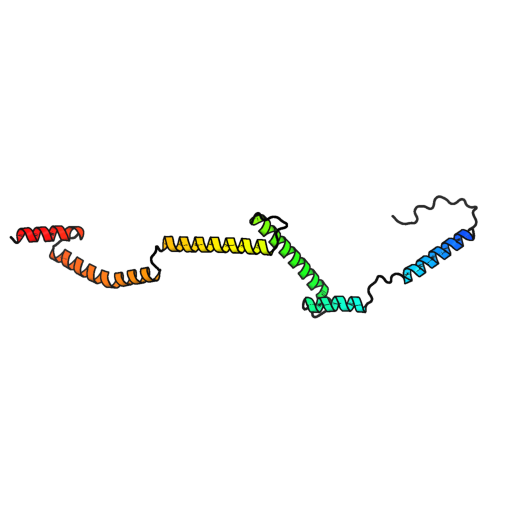90.75 149 ALA A CA 1
ATOM 1200 C C . ALA A 1 149 ? -32.856 -21.310 42.484 1.00 90.75 149 ALA A C 1
ATOM 1202 O O . ALA A 1 149 ? -34.008 -21.486 42.864 1.00 90.75 149 ALA A O 1
ATOM 1203 N N . PHE A 1 150 ? -31.983 -20.564 43.171 1.00 90.06 150 PHE A N 1
ATOM 1204 C CA . PHE A 1 150 ? -32.314 -19.927 44.447 1.00 90.06 150 PHE A CA 1
ATOM 1205 C C . PHE A 1 150 ? -33.539 -19.008 44.350 1.00 90.06 150 PHE A C 1
ATOM 1207 O O . PHE A 1 150 ? -34.392 -19.005 45.235 1.00 90.06 150 PHE A O 1
ATOM 1214 N N . THR A 1 151 ? -33.631 -18.211 43.285 1.00 89.81 151 THR A N 1
ATOM 1215 C CA . THR A 1 151 ? -34.748 -17.278 43.116 1.00 89.81 151 THR A CA 1
ATOM 1216 C C . THR A 1 151 ? -36.059 -18.017 42.876 1.00 89.81 151 THR A C 1
ATOM 1218 O O . THR A 1 151 ? -37.069 -17.646 43.465 1.00 89.81 151 THR A O 1
ATOM 1221 N N . ASN A 1 152 ? -36.041 -19.088 42.081 1.00 90.19 152 ASN A N 1
ATOM 1222 C CA . ASN A 1 152 ? -37.209 -19.937 41.858 1.00 90.19 152 ASN A CA 1
ATOM 1223 C C . ASN A 1 152 ? -37.669 -20.619 43.152 1.00 90.19 152 ASN A C 1
ATOM 1225 O O . ASN A 1 152 ? -38.860 -20.587 43.448 1.00 90.19 152 ASN A O 1
ATOM 1229 N N . ASP A 1 153 ? -36.739 -21.146 43.953 1.00 92.38 153 ASP A N 1
ATOM 1230 C CA . ASP A 1 153 ? -37.058 -21.719 45.266 1.00 92.38 153 ASP A CA 1
ATOM 1231 C C . ASP A 1 153 ? -37.728 -20.671 46.171 1.00 92.38 153 ASP A C 1
ATOM 1233 O O . ASP A 1 153 ? -38.698 -20.951 46.874 1.00 92.38 153 ASP A O 1
ATOM 1237 N N . LEU A 1 154 ? -37.231 -19.430 46.145 1.00 89.38 154 LEU A N 1
ATOM 1238 C CA . LEU A 1 154 ? -37.786 -18.341 46.943 1.00 89.38 154 LEU A CA 1
ATOM 1239 C C . LEU A 1 154 ? -39.189 -17.925 46.472 1.00 89.38 154 LEU A C 1
ATOM 1241 O O . LEU A 1 154 ? -40.044 -17.632 47.307 1.00 89.38 154 LEU A O 1
ATOM 1245 N N . LEU A 1 155 ? -39.420 -17.897 45.158 1.00 90.94 155 LEU A N 1
ATOM 1246 C CA . LEU A 1 155 ? -40.730 -17.637 44.558 1.00 90.94 155 LEU A CA 1
ATOM 1247 C C . LEU A 1 155 ? -41.741 -18.729 44.938 1.00 90.94 155 LEU A C 1
ATOM 1249 O O . LEU A 1 155 ? -42.862 -18.402 45.326 1.00 90.94 155 LEU A O 1
ATOM 1253 N N . GLU A 1 156 ? -41.330 -20.002 44.914 1.00 92.31 156 GLU A N 1
ATOM 1254 C CA . GLU A 1 156 ? -42.166 -21.144 45.307 1.00 92.31 156 GLU A CA 1
ATOM 1255 C C . GLU A 1 156 ? -42.522 -21.101 46.801 1.00 92.31 156 GLU A C 1
ATOM 1257 O O . GLU A 1 156 ? -43.691 -21.219 47.161 1.00 92.31 156 GLU A O 1
ATOM 1262 N N . ILE A 1 157 ? -41.544 -20.848 47.680 1.00 90.94 157 ILE A N 1
ATOM 1263 C CA . ILE A 1 157 ? -41.767 -20.746 49.135 1.00 90.94 157 ILE A CA 1
ATOM 1264 C C . ILE A 1 157 ? -42.710 -19.589 49.490 1.00 90.94 157 ILE A C 1
ATOM 1266 O O . ILE A 1 157 ? -43.475 -19.679 50.452 1.00 90.94 157 ILE A O 1
ATOM 1270 N N . LEU A 1 158 ? -42.617 -18.479 48.758 1.00 87.38 158 LEU A N 1
ATOM 1271 C CA . LEU A 1 158 ? -43.424 -17.282 48.989 1.00 87.38 158 LEU A CA 1
ATOM 1272 C C . LEU A 1 158 ? -44.755 -17.290 48.215 1.00 87.38 158 LEU A C 1
ATOM 1274 O O . LEU A 1 158 ? -45.538 -16.359 48.407 1.00 87.38 158 LEU A O 1
ATOM 1278 N N . GLU A 1 159 ? -45.004 -18.308 47.380 1.00 89.88 159 GLU A N 1
ATOM 1279 C CA . GLU A 1 159 ? -46.163 -18.438 46.481 1.00 89.88 159 GLU A CA 1
ATOM 1280 C C . GLU A 1 159 ? -46.409 -17.178 45.627 1.00 89.88 159 GLU A C 1
ATOM 1282 O O . GLU A 1 159 ? -47.508 -16.618 45.585 1.00 89.88 159 GLU A O 1
ATOM 1287 N N . ILE A 1 160 ? -45.361 -16.695 44.959 1.00 91.12 160 ILE A N 1
ATOM 1288 C CA . ILE A 1 160 ? -45.402 -15.501 44.103 1.00 91.12 160 ILE A CA 1
ATOM 1289 C C . ILE A 1 160 ? -44.793 -15.794 42.732 1.00 91.12 160 ILE A C 1
ATOM 1291 O O . ILE A 1 160 ? -43.805 -16.509 42.623 1.00 91.12 160 ILE A O 1
ATOM 1295 N N . ASP A 1 161 ? -45.355 -15.188 41.687 1.00 87.38 161 ASP A N 1
ATOM 1296 C CA . ASP A 1 161 ? -44.931 -15.419 40.296 1.00 87.38 161 ASP A CA 1
ATOM 1297 C C . ASP A 1 161 ? -43.941 -14.362 39.771 1.00 87.38 161 ASP A C 1
ATOM 1299 O O . ASP A 1 161 ? -43.407 -14.495 38.671 1.00 87.38 161 ASP A O 1
ATOM 1303 N N . ASP A 1 162 ? -43.716 -13.289 40.536 1.00 88.94 162 ASP A N 1
ATOM 1304 C CA . ASP A 1 162 ? -42.929 -12.128 40.121 1.00 88.94 162 ASP A CA 1
ATOM 1305 C C . ASP A 1 162 ? -41.745 -11.882 41.065 1.00 88.94 162 ASP A C 1
ATOM 1307 O O . ASP A 1 162 ? -41.894 -11.782 42.287 1.00 88.94 162 ASP A O 1
ATOM 1311 N N . LEU A 1 163 ? -40.559 -11.737 40.476 1.00 86.38 163 LEU A N 1
ATOM 1312 C CA . LEU A 1 163 ? -39.299 -11.482 41.167 1.00 86.38 163 LEU A CA 1
ATOM 1313 C C . LEU A 1 163 ? -39.338 -10.145 41.923 1.00 86.38 163 LEU A C 1
ATOM 1315 O O . LEU A 1 163 ? -38.830 -10.053 43.044 1.00 86.38 163 LEU A O 1
ATOM 1319 N N . ASP A 1 164 ? -40.033 -9.141 41.383 1.00 90.19 164 ASP A N 1
ATOM 1320 C CA . ASP A 1 164 ? -40.207 -7.840 42.039 1.00 90.19 164 ASP A CA 1
ATOM 1321 C C . ASP A 1 164 ? -41.105 -7.928 43.292 1.00 90.19 164 ASP A C 1
ATOM 1323 O O . ASP A 1 164 ? -41.040 -7.076 44.190 1.00 90.19 164 ASP A O 1
ATOM 1327 N N . ALA A 1 165 ? -41.912 -8.989 43.411 1.00 88.94 165 ALA A N 1
ATOM 1328 C CA . ALA A 1 165 ? -42.815 -9.213 44.537 1.00 88.94 165 ALA A CA 1
ATOM 1329 C C . ALA A 1 165 ? -42.140 -9.881 45.750 1.00 88.94 165 ALA A C 1
ATOM 1331 O O . ALA A 1 165 ? -42.703 -9.847 46.852 1.00 88.94 165 ALA A O 1
ATOM 1332 N N . ILE A 1 166 ? -40.914 -10.396 45.595 1.00 88.12 166 ILE A N 1
ATOM 1333 C CA . ILE A 1 166 ? -40.147 -11.077 46.650 1.00 88.12 166 ILE A CA 1
ATOM 1334 C C . ILE A 1 166 ? -39.963 -10.189 47.887 1.00 88.12 166 ILE A C 1
ATOM 1336 O O . ILE A 1 166 ? -40.357 -10.543 49.001 1.00 88.12 166 ILE A O 1
ATOM 1340 N N . VAL A 1 167 ? -39.375 -9.002 47.714 1.00 88.50 167 VAL A N 1
ATOM 1341 C CA . VAL A 1 167 ? -39.059 -8.104 48.837 1.00 88.50 167 VAL A CA 1
ATOM 1342 C C . VAL A 1 167 ? -40.333 -7.621 49.557 1.00 88.50 167 VAL A C 1
ATOM 1344 O O . VAL A 1 167 ? -40.354 -7.627 50.795 1.00 88.50 167 VAL A O 1
ATOM 1347 N N . PRO A 1 168 ? -41.410 -7.219 48.849 1.00 88.69 168 PRO A N 1
ATOM 1348 C CA . PRO A 1 168 ? -42.706 -6.942 49.464 1.00 88.69 168 PRO A CA 1
ATOM 1349 C C . PRO A 1 168 ? -43.295 -8.117 50.260 1.00 88.69 168 PRO A C 1
ATOM 1351 O O . PRO A 1 168 ? -43.787 -7.898 51.370 1.00 88.69 168 PRO A O 1
ATOM 1354 N N . ALA A 1 169 ? -43.246 -9.342 49.728 1.00 86.25 169 ALA A N 1
ATOM 1355 C CA . ALA A 1 169 ? -43.808 -10.531 50.373 1.00 86.25 169 ALA A CA 1
ATOM 1356 C C . ALA A 1 169 ? -43.084 -10.861 51.688 1.00 86.25 169 ALA A C 1
ATOM 1358 O O . ALA A 1 169 ? -43.719 -10.997 52.737 1.00 86.25 169 ALA A O 1
ATOM 1359 N N . VAL A 1 170 ? -41.749 -10.851 51.674 1.00 86.31 170 VAL A N 1
ATOM 1360 C CA . VAL A 1 170 ? -40.931 -11.082 52.877 1.00 86.31 170 VAL A CA 1
ATOM 1361 C C . VAL A 1 170 ? -41.179 -10.007 53.940 1.00 86.31 170 VAL A C 1
ATOM 1363 O O . VAL A 1 170 ? -41.288 -10.312 55.130 1.00 86.31 170 VAL A O 1
ATOM 1366 N N . LYS A 1 171 ? -41.323 -8.735 53.539 1.00 86.00 171 LYS A N 1
ATOM 1367 C CA . LYS A 1 171 ? -41.656 -7.650 54.477 1.00 86.00 171 LYS A CA 1
ATOM 1368 C C . LYS A 1 171 ? -43.022 -7.853 55.133 1.00 86.00 171 LYS A C 1
ATOM 1370 O O . LYS A 1 171 ? -43.136 -7.606 56.330 1.00 86.00 171 LYS A O 1
ATOM 1375 N N . LYS A 1 172 ? -44.035 -8.319 54.392 1.00 85.06 172 LYS A N 1
ATOM 1376 C CA . LYS A 1 172 ? -45.360 -8.636 54.956 1.00 85.06 172 LYS A CA 1
ATOM 1377 C C . LYS A 1 172 ? -45.282 -9.771 55.977 1.00 85.06 172 LYS A C 1
ATOM 1379 O O . LYS A 1 172 ? -45.826 -9.625 57.067 1.00 85.06 172 LYS A O 1
ATOM 1384 N N . LEU A 1 173 ? -44.556 -10.848 55.671 1.00 84.19 173 LEU A N 1
ATOM 1385 C CA . LEU A 1 173 ? -44.352 -11.966 56.602 1.00 84.19 173 LEU A CA 1
ATOM 1386 C C . LEU A 1 173 ? -43.652 -11.525 57.894 1.00 84.19 173 LEU A C 1
ATOM 1388 O O . LEU A 1 173 ? -44.068 -11.908 58.982 1.00 84.19 173 LEU A O 1
ATOM 1392 N N . LYS A 1 174 ? -42.647 -10.648 57.791 1.00 82.75 174 LYS A N 1
ATOM 1393 C CA . LYS A 1 174 ? -41.945 -10.085 58.955 1.00 82.75 174 LYS A CA 1
ATOM 1394 C C . LYS A 1 174 ? -42.843 -9.220 59.852 1.00 82.75 174 LYS A C 1
ATOM 1396 O O . LYS A 1 174 ? -42.604 -9.137 61.051 1.00 82.75 174 LYS A O 1
ATOM 1401 N N . VAL A 1 175 ? -43.849 -8.554 59.284 1.00 76.38 175 VAL A N 1
ATOM 1402 C CA . VAL A 1 175 ? -44.824 -7.755 60.050 1.00 76.38 175 VAL A CA 1
ATOM 1403 C C . VAL A 1 175 ? -45.869 -8.647 60.729 1.00 76.38 175 VAL A C 1
ATOM 1405 O O . VAL A 1 175 ? -46.362 -8.284 61.787 1.00 76.38 175 VAL A O 1
ATOM 1408 N N . LEU A 1 176 ? -46.174 -9.815 60.154 1.00 69.00 176 LEU A N 1
ATOM 1409 C CA . LEU A 1 176 ? -47.103 -10.804 60.717 1.00 69.00 176 LEU A CA 1
ATOM 1410 C C . LEU A 1 176 ? -46.472 -11.701 61.798 1.00 69.00 176 LEU A C 1
ATOM 1412 O O . LEU A 1 176 ? -47.197 -12.401 62.499 1.00 69.00 176 LEU A O 1
ATOM 1416 N N . SER A 1 177 ? -45.140 -11.711 61.924 1.00 63.34 177 SER A N 1
ATOM 1417 C CA . SER A 1 177 ? -44.410 -12.516 62.914 1.00 63.34 177 SER A CA 1
ATOM 1418 C C . SER A 1 177 ? -44.164 -11.803 64.256 1.00 63.34 177 SER A C 1
ATOM 1420 O O . SER A 1 177 ? -43.391 -12.312 65.067 1.00 63.34 177 SER A O 1
ATOM 1422 N N . TYR A 1 178 ? -44.760 -10.626 64.468 1.00 45.91 178 TYR A N 1
ATOM 1423 C CA . TYR A 1 178 ? -44.740 -9.839 65.710 1.00 45.91 178 TYR A CA 1
ATOM 1424 C C . TYR A 1 178 ? -46.169 -9.603 66.198 1.00 45.91 178 TYR A C 1
ATOM 1426 O O . TYR A 1 178 ? -46.351 -9.567 67.435 1.00 45.91 178 TYR A O 1
#

Foldseek 3Di:
DDDPPPPDDDDPPDDPDVVNVVVVVVVVVVVVVVVVVPCVPPDPVVVVVVLVVQCVVQVPPDSVCSVVSVVVVVVVVVVVLVVLVVLCVVLVHDPPDDPVVSVVSVVVVVVVVVVVVVVVVCVVVDVDDPVNVVVVVVVCVVVVVVVVVVQVVQCVVLVHDDSVCSVVSVVVVVVVVD

pLDDT: mean 81.27, std 14.33, range [33.19, 95.81]